Protein AF-A0A845QP31-F1 (afdb_monomer_lite)

InterPro domains:
  IPR035387 Protein of unknown function DUF5406 [PF17400] (4-106)

pLDDT: mean 89.44, std 8.69, range [59.5, 98.75]

Sequence (111 aa):
MLEKYDPNICFGRHTIRITLMQWDYVGHVAVEVNGNCKGAILLDSCYIVEADEDDIQHFVENDCNFFKESGIFSAKLKNQKGEILEIEDFVDEIENLIVGIEIVDYVQKEW

Foldseek 3Di:
DEPDDDLPAFWWKWKKKWWFDDDQWIWIWIAIDTGNDDDPVQVPVCPPLVDAQVRRVRIPDGRFPWGDDPQWIWTWTAGPVRDTDIDTGHSVVRNVRTPDMDRPDIGDDDD

Radius of gyration: 14.59 Å; chains: 1; bounding box: 37×30×38 Å

Organism: NCBI:txid169435

Structure (mmCIF, N/CA/C/O backbone):
data_AF-A0A845QP31-F1
#
_entry.id   AF-A0A845QP31-F1
#
loop_
_atom_site.group_PDB
_atom_site.id
_atom_site.type_symbol
_atom_site.label_atom_id
_atom_site.label_alt_id
_atom_site.label_comp_id
_atom_site.label_asym_id
_atom_site.label_entity_id
_atom_site.label_seq_id
_atom_site.pdbx_PDB_ins_code
_atom_site.Cartn_x
_atom_site.Cartn_y
_atom_site.Cartn_z
_atom_site.occupancy
_atom_site.B_iso_or_equiv
_atom_site.auth_seq_id
_atom_site.auth_comp_id
_atom_site.auth_asym_id
_atom_site.auth_atom_id
_atom_site.pdbx_PDB_model_num
ATOM 1 N N . MET A 1 1 ? -2.118 -8.846 -11.029 1.00 70.81 1 MET A N 1
ATOM 2 C CA . MET A 1 1 ? -0.937 -9.578 -10.525 1.00 70.81 1 MET A CA 1
ATOM 3 C C . MET A 1 1 ? 0.172 -9.372 -11.537 1.00 70.81 1 MET A C 1
ATOM 5 O O . MET A 1 1 ? -0.108 -9.496 -12.723 1.00 70.81 1 MET A O 1
ATOM 9 N N . LEU A 1 2 ? 1.374 -9.014 -11.084 1.00 87.69 2 LEU A N 1
ATOM 10 C CA . LEU A 1 2 ? 2.519 -8.761 -11.958 1.00 87.69 2 LEU A CA 1
ATOM 11 C C . LEU A 1 2 ? 2.962 -10.064 -12.642 1.00 87.69 2 LEU A C 1
ATOM 13 O O . LEU A 1 2 ? 3.338 -11.018 -11.965 1.00 87.69 2 LEU A O 1
ATOM 17 N N . GLU A 1 3 ? 2.917 -10.115 -13.974 1.00 88.38 3 GLU A N 1
ATOM 18 C CA . GLU A 1 3 ? 3.247 -11.341 -14.724 1.00 88.38 3 GLU A CA 1
ATOM 19 C C . GLU A 1 3 ? 4.745 -11.474 -15.033 1.00 88.38 3 GLU A C 1
ATOM 21 O O . GLU A 1 3 ? 5.284 -12.580 -15.095 1.00 88.38 3 GLU A O 1
ATOM 26 N N . LYS A 1 4 ? 5.433 -10.346 -15.237 1.00 88.56 4 LYS A N 1
ATOM 27 C CA . LYS A 1 4 ? 6.855 -10.286 -15.586 1.00 88.56 4 LYS A CA 1
ATOM 28 C C . LYS A 1 4 ? 7.489 -9.038 -14.982 1.00 88.56 4 LYS A C 1
ATOM 30 O O . LYS A 1 4 ? 6.905 -7.962 -15.026 1.00 88.56 4 LYS A O 1
ATOM 35 N N . TYR A 1 5 ? 8.722 -9.175 -14.506 1.00 88.38 5 TYR A N 1
ATOM 36 C CA . TYR A 1 5 ? 9.545 -8.059 -14.053 1.00 88.38 5 TYR A CA 1
ATOM 37 C C . TYR A 1 5 ? 11.006 -8.308 -14.427 1.00 88.38 5 TYR A C 1
ATOM 39 O O . TYR A 1 5 ? 11.527 -9.393 -14.169 1.00 88.38 5 TYR A O 1
ATOM 47 N N . ASP A 1 6 ? 11.663 -7.330 -15.048 1.00 87.56 6 ASP A N 1
ATOM 48 C CA . ASP A 1 6 ? 13.095 -7.402 -15.343 1.00 87.56 6 ASP A CA 1
ATOM 49 C C . ASP A 1 6 ? 13.851 -6.429 -14.424 1.00 87.56 6 ASP A C 1
ATOM 51 O O . ASP A 1 6 ? 13.795 -5.211 -14.622 1.00 87.56 6 ASP A O 1
ATOM 55 N N . PRO A 1 7 ? 14.579 -6.940 -13.415 1.00 84.56 7 PRO A N 1
ATOM 56 C CA . PRO A 1 7 ? 15.291 -6.097 -12.461 1.00 84.56 7 PRO A CA 1
ATOM 57 C C . PRO A 1 7 ? 16.467 -5.336 -13.092 1.00 84.56 7 PRO A C 1
ATOM 59 O O . PRO A 1 7 ? 17.029 -4.446 -12.448 1.00 84.56 7 PRO A O 1
ATOM 62 N N . ASN A 1 8 ? 16.853 -5.646 -14.334 1.00 85.75 8 ASN A N 1
ATOM 63 C CA . ASN A 1 8 ? 17.928 -4.950 -15.037 1.00 85.75 8 ASN A CA 1
ATOM 64 C C . ASN A 1 8 ? 17.460 -3.655 -15.712 1.00 85.75 8 ASN A C 1
ATOM 66 O O . ASN A 1 8 ? 18.301 -2.875 -16.156 1.00 85.75 8 ASN A O 1
ATOM 70 N N . ILE A 1 9 ? 16.152 -3.382 -15.776 1.00 78.56 9 ILE A N 1
ATOM 71 C CA . ILE A 1 9 ? 15.659 -2.167 -16.429 1.00 78.56 9 ILE A CA 1
ATOM 72 C C . ILE A 1 9 ? 15.981 -0.938 -15.574 1.00 78.56 9 ILE A C 1
ATOM 74 O O . ILE A 1 9 ? 15.762 -0.928 -14.364 1.00 78.56 9 ILE A O 1
ATOM 78 N N . CYS A 1 10 ? 16.520 0.111 -16.193 1.00 71.25 10 CYS A N 1
ATOM 79 C CA . CYS A 1 10 ? 16.929 1.328 -15.487 1.00 71.25 10 CYS A CA 1
ATOM 80 C C . CYS A 1 10 ? 15.790 2.342 -15.301 1.00 71.25 10 CYS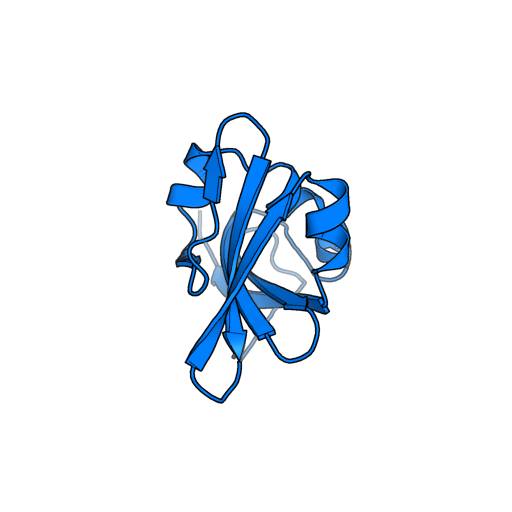 A C 1
ATOM 82 O O . CYS A 1 10 ? 15.795 3.073 -14.314 1.00 71.25 10 CYS A O 1
ATOM 84 N N . PHE A 1 11 ? 14.826 2.395 -16.229 1.00 81.75 11 PHE A N 1
ATOM 85 C CA . PHE A 1 11 ? 13.780 3.420 -16.247 1.00 81.75 11 PHE A CA 1
ATOM 86 C C . PHE A 1 11 ? 12.419 2.849 -16.622 1.00 81.75 11 PHE A C 1
ATOM 88 O O . PHE A 1 11 ? 12.277 2.083 -17.570 1.00 81.75 11 PHE A O 1
ATOM 95 N N . GLY A 1 12 ? 11.398 3.264 -15.889 1.00 88.44 12 GLY A N 1
ATOM 96 C CA . GLY A 1 12 ? 10.006 2.980 -16.193 1.00 88.44 12 GLY A CA 1
ATOM 97 C C . GLY A 1 12 ? 9.106 3.572 -15.126 1.00 88.44 12 GLY A C 1
ATOM 98 O O . GLY A 1 12 ? 9.539 4.406 -14.326 1.00 88.44 12 GLY A O 1
ATOM 99 N N . ARG A 1 13 ? 7.854 3.141 -15.133 1.00 90.94 13 ARG A N 1
ATOM 100 C CA . ARG A 1 13 ? 6.850 3.502 -14.142 1.00 90.94 13 ARG A CA 1
ATOM 101 C C . ARG A 1 13 ? 6.420 2.247 -13.402 1.00 90.94 13 ARG A C 1
ATOM 103 O O . ARG A 1 13 ? 5.983 1.294 -14.038 1.00 90.94 13 ARG A O 1
ATOM 110 N N . HIS A 1 14 ? 6.580 2.259 -12.090 1.00 91.12 14 HIS A N 1
ATOM 111 C CA . HIS A 1 14 ? 6.207 1.181 -11.187 1.00 91.12 14 HIS A CA 1
ATOM 112 C C . HIS A 1 14 ? 4.893 1.548 -10.517 1.00 91.12 14 HIS A C 1
ATOM 114 O O . HIS A 1 14 ? 4.764 2.671 -10.039 1.00 91.12 14 HIS A O 1
ATOM 120 N N . THR A 1 15 ? 3.955 0.615 -10.447 1.00 92.88 15 THR A N 1
ATOM 121 C CA . THR A 1 15 ? 2.766 0.767 -9.608 1.00 92.88 15 THR A CA 1
ATOM 122 C C . THR A 1 15 ? 3.003 -0.008 -8.327 1.00 92.88 15 THR A C 1
ATOM 124 O O . THR A 1 15 ? 3.154 -1.233 -8.362 1.00 92.88 15 THR A O 1
ATOM 127 N N . ILE A 1 16 ? 3.074 0.708 -7.211 1.00 91.88 16 ILE A N 1
ATOM 128 C CA . ILE A 1 16 ? 3.298 0.146 -5.881 1.00 91.88 16 ILE A CA 1
ATOM 129 C C . ILE A 1 16 ? 1.950 0.111 -5.177 1.00 91.88 16 ILE A C 1
ATOM 131 O O . ILE A 1 16 ? 1.346 1.164 -4.995 1.00 91.88 16 ILE A O 1
ATOM 135 N N . ARG A 1 17 ? 1.484 -1.075 -4.788 1.00 94.31 17 ARG A N 1
ATOM 136 C CA . ARG A 1 17 ? 0.283 -1.257 -3.967 1.00 94.31 17 ARG A CA 1
ATOM 137 C C . ARG A 1 17 ? 0.698 -1.499 -2.525 1.00 94.31 17 ARG A C 1
ATOM 139 O O . ARG A 1 17 ? 1.620 -2.272 -2.258 1.00 94.31 17 ARG A O 1
ATOM 146 N N . ILE A 1 18 ? 0.002 -0.847 -1.607 1.00 93.88 18 ILE A N 1
ATOM 147 C CA . ILE A 1 18 ? 0.237 -0.936 -0.172 1.00 93.88 18 ILE A CA 1
ATOM 148 C C . ILE A 1 18 ? -1.053 -1.377 0.505 1.00 93.88 18 ILE A C 1
ATOM 150 O O . ILE A 1 18 ? -2.141 -0.909 0.170 1.00 93.88 18 ILE A O 1
ATOM 154 N N . THR A 1 19 ? -0.914 -2.315 1.435 1.00 95.94 19 THR A N 1
ATOM 155 C CA . THR A 1 19 ? -2.018 -2.900 2.195 1.00 95.94 19 THR A CA 1
ATOM 156 C C . THR A 1 19 ? -1.963 -2.406 3.631 1.00 95.94 19 THR A C 1
ATOM 158 O O . THR A 1 19 ? -0.992 -2.679 4.339 1.00 95.94 19 THR A O 1
ATOM 161 N N . LEU A 1 20 ? -3.023 -1.719 4.050 1.00 95.56 20 LEU A N 1
ATOM 162 C CA . LEU A 1 20 ? -3.267 -1.305 5.427 1.00 95.56 20 LEU A CA 1
ATOM 163 C C . LEU A 1 20 ? -4.204 -2.315 6.088 1.00 95.56 20 LEU A C 1
ATOM 165 O O . LEU A 1 20 ? -5.228 -2.687 5.504 1.00 95.56 20 LEU A O 1
ATOM 169 N N . MET A 1 21 ? -3.876 -2.760 7.297 1.00 97.88 21 MET A N 1
ATOM 170 C CA . MET A 1 21 ? -4.687 -3.727 8.026 1.00 97.88 21 MET A CA 1
ATOM 171 C C . MET A 1 21 ? -4.699 -3.449 9.525 1.00 97.88 21 MET A C 1
ATOM 173 O O . MET A 1 21 ? -3.656 -3.304 10.157 1.00 97.88 21 MET A O 1
ATOM 177 N N . GLN A 1 22 ? -5.898 -3.482 10.103 1.00 97.69 22 GLN A N 1
ATOM 178 C CA . GLN A 1 22 ? -6.105 -3.547 11.544 1.00 97.69 22 GLN A CA 1
ATOM 179 C C . GLN A 1 22 ? -7.149 -4.620 11.843 1.00 97.69 22 GLN A C 1
ATOM 181 O O . GLN A 1 22 ? -8.284 -4.550 11.374 1.00 97.69 22 GLN A O 1
ATOM 186 N N . TRP A 1 23 ? -6.760 -5.623 12.633 1.00 97.25 23 TRP A N 1
ATOM 187 C CA . TRP A 1 23 ? -7.571 -6.823 12.866 1.00 97.25 23 TRP A CA 1
ATOM 188 C C . TRP A 1 23 ? -7.986 -7.489 11.539 1.00 97.25 23 TRP A C 1
ATOM 190 O O . TRP A 1 23 ? -7.117 -7.864 10.760 1.00 97.25 23 TRP A O 1
ATOM 200 N N . ASP A 1 24 ? -9.284 -7.667 11.283 1.00 98.06 24 ASP A N 1
ATOM 201 C CA . ASP A 1 24 ? -9.842 -8.219 10.043 1.00 98.06 24 ASP A CA 1
ATOM 202 C C . ASP A 1 24 ? -10.284 -7.144 9.028 1.00 98.06 24 ASP A C 1
ATOM 204 O O . ASP A 1 24 ? -10.904 -7.479 8.015 1.00 98.06 24 ASP A O 1
ATOM 208 N N . TYR A 1 25 ? -9.966 -5.869 9.275 1.00 98.75 25 TYR A N 1
ATOM 209 C CA . TYR A 1 25 ? -10.275 -4.749 8.387 1.00 98.75 25 TYR A CA 1
ATOM 210 C C . TYR A 1 25 ? -9.084 -4.434 7.490 1.00 98.75 25 TYR A C 1
ATOM 212 O O . TYR A 1 25 ? -7.960 -4.291 7.972 1.00 98.75 25 TYR A O 1
ATOM 220 N N . VAL A 1 26 ? -9.338 -4.298 6.188 1.00 98.50 26 VAL A N 1
ATOM 221 C CA . VAL A 1 26 ? -8.303 -4.107 5.166 1.00 98.50 26 VAL A CA 1
ATOM 222 C C . VAL A 1 26 ? -8.638 -2.915 4.280 1.00 98.50 26 VAL A C 1
ATOM 224 O O . VAL A 1 26 ? -9.808 -2.633 4.006 1.00 98.50 26 VAL A O 1
ATOM 227 N N . GLY A 1 27 ? -7.598 -2.227 3.828 1.00 98.06 27 GLY A N 1
ATOM 228 C CA . GLY A 1 27 ? -7.661 -1.187 2.814 1.00 98.06 27 GLY A CA 1
ATOM 229 C C . GLY A 1 27 ? -6.396 -1.183 1.969 1.00 98.06 27 GLY A C 1
ATOM 230 O O . GLY A 1 27 ? -5.346 -1.668 2.395 1.00 98.06 27 GLY A O 1
ATOM 231 N N . HIS A 1 28 ? -6.502 -0.635 0.770 1.00 97.12 28 HIS A N 1
ATOM 232 C CA . HIS A 1 28 ? -5.424 -0.578 -0.196 1.00 97.12 28 HIS A CA 1
ATOM 233 C C . HIS A 1 28 ? -5.326 0.803 -0.816 1.00 97.12 28 HIS A C 1
ATOM 235 O O . HIS A 1 28 ? -6.323 1.425 -1.199 1.00 97.12 28 HIS A O 1
ATOM 241 N N . VAL A 1 29 ? -4.082 1.222 -0.991 1.00 95.44 29 VAL A N 1
ATOM 242 C CA . VAL A 1 29 ? -3.724 2.345 -1.846 1.00 95.44 29 VAL A CA 1
ATOM 243 C C . VAL A 1 29 ? -2.676 1.895 -2.851 1.00 95.44 29 VAL A C 1
ATOM 245 O O . VAL A 1 29 ? -1.911 0.967 -2.577 1.00 95.44 29 VAL A O 1
ATOM 248 N N . ALA A 1 30 ? -2.623 2.538 -4.012 1.00 94.50 30 ALA A N 1
ATOM 249 C CA . ALA A 1 30 ? -1.536 2.330 -4.955 1.00 94.50 30 ALA A CA 1
ATOM 250 C C . ALA A 1 30 ? -1.075 3.633 -5.596 1.00 94.50 30 ALA A C 1
ATOM 252 O O . ALA A 1 30 ? -1.884 4.484 -5.964 1.00 94.50 30 ALA A O 1
ATOM 253 N N . VAL A 1 31 ? 0.238 3.752 -5.773 1.00 91.50 31 VAL A N 1
ATOM 254 C CA . VAL A 1 31 ? 0.914 4.942 -6.293 1.00 91.50 31 VAL A CA 1
ATOM 255 C C . VAL A 1 31 ? 1.811 4.580 -7.474 1.00 91.50 31 VAL A C 1
ATOM 257 O O . VAL A 1 31 ? 2.411 3.502 -7.516 1.00 91.50 31 VAL A O 1
ATOM 260 N N . GLU A 1 32 ? 1.906 5.483 -8.450 1.00 91.12 32 GLU A N 1
ATOM 261 C CA . GLU A 1 32 ? 2.833 5.353 -9.573 1.00 91.12 32 GLU A CA 1
ATOM 262 C C . GLU A 1 32 ? 4.163 6.056 -9.269 1.00 91.12 32 GLU A C 1
ATOM 264 O O . GLU A 1 32 ? 4.224 7.276 -9.143 1.00 91.12 32 GLU A O 1
ATOM 269 N N . VAL A 1 33 ? 5.259 5.298 -9.238 1.00 87.44 33 VAL A N 1
ATOM 270 C CA . VAL A 1 33 ? 6.616 5.813 -9.018 1.00 87.44 33 VAL A CA 1
ATOM 271 C C . VAL A 1 33 ? 7.443 5.669 -10.290 1.00 87.44 33 VAL A C 1
ATOM 273 O O . VAL A 1 33 ? 7.617 4.580 -10.845 1.00 87.44 33 VAL A O 1
ATOM 276 N N . ASN A 1 34 ? 7.978 6.787 -10.778 1.00 86.69 34 ASN A N 1
ATOM 277 C CA . ASN A 1 34 ? 8.864 6.794 -11.941 1.00 86.69 34 ASN A CA 1
ATOM 278 C C . ASN A 1 34 ? 10.318 6.502 -11.538 1.00 86.69 34 ASN A C 1
ATOM 280 O O . ASN A 1 34 ? 10.752 6.795 -10.428 1.00 86.69 34 ASN A O 1
ATOM 284 N N . GLY A 1 35 ? 11.101 5.983 -12.482 1.00 82.12 35 GLY A N 1
ATOM 285 C CA . GLY A 1 35 ? 12.543 5.803 -12.320 1.00 82.12 35 GLY A CA 1
ATOM 286 C C . GLY A 1 35 ? 12.930 4.406 -11.842 1.00 82.12 35 GLY A C 1
ATOM 287 O O . GLY A 1 35 ? 12.332 3.415 -12.257 1.00 82.12 35 GLY A O 1
ATOM 288 N N . ASN A 1 36 ? 13.979 4.331 -11.023 1.00 81.25 36 ASN A N 1
ATOM 289 C CA . ASN A 1 36 ? 14.606 3.085 -10.580 1.00 81.25 36 ASN A CA 1
ATOM 290 C C . ASN A 1 36 ? 14.082 2.668 -9.192 1.00 81.25 36 ASN A C 1
ATOM 292 O O . ASN A 1 36 ? 14.792 2.795 -8.198 1.00 81.25 36 ASN A O 1
ATOM 296 N N . CYS A 1 37 ? 12.834 2.202 -9.125 1.00 83.81 37 CYS A N 1
ATOM 297 C CA . CYS A 1 37 ? 12.204 1.699 -7.899 1.00 83.81 37 CYS A CA 1
ATOM 298 C C . CYS A 1 37 ? 12.154 0.163 -7.938 1.00 83.81 37 CYS A C 1
ATOM 300 O O . CYS A 1 37 ? 11.520 -0.403 -8.822 1.00 83.81 37 CYS A O 1
ATOM 302 N N . LYS A 1 38 ? 12.871 -0.528 -7.039 1.00 85.12 38 LYS A N 1
ATOM 303 C CA . LYS A 1 38 ? 13.061 -1.988 -7.123 1.00 85.12 38 LYS A CA 1
ATOM 304 C C . LYS A 1 38 ? 13.076 -2.671 -5.762 1.00 85.12 38 LYS A C 1
ATOM 306 O O . LYS A 1 38 ? 13.908 -2.353 -4.915 1.00 85.12 38 LYS A O 1
ATOM 311 N N . GLY A 1 39 ? 12.273 -3.725 -5.631 1.00 82.12 39 GLY A N 1
ATOM 312 C CA . GLY A 1 39 ? 12.417 -4.740 -4.585 1.00 82.12 39 GLY A CA 1
ATOM 313 C C . GLY A 1 39 ? 12.518 -4.159 -3.174 1.00 82.12 39 GLY A C 1
ATOM 314 O O . GLY A 1 39 ? 11.613 -3.476 -2.719 1.00 82.12 39 GLY A O 1
ATOM 315 N N . ALA A 1 40 ? 13.626 -4.434 -2.483 1.00 82.81 40 ALA A N 1
ATOM 316 C CA . ALA A 1 40 ? 13.796 -4.108 -1.067 1.00 82.81 40 ALA A CA 1
ATOM 317 C C . ALA A 1 40 ? 13.749 -2.606 -0.734 1.00 82.81 40 ALA A C 1
ATOM 319 O O . ALA A 1 40 ? 13.501 -2.281 0.421 1.00 82.81 40 ALA A O 1
ATOM 320 N N . ILE A 1 41 ? 13.945 -1.700 -1.706 1.00 82.19 41 ILE A N 1
ATOM 321 C CA . ILE A 1 41 ? 13.812 -0.254 -1.451 1.00 82.19 41 ILE A CA 1
ATOM 322 C C . ILE A 1 41 ? 12.388 0.127 -1.029 1.00 82.19 41 ILE A C 1
ATOM 324 O O . ILE A 1 41 ? 12.201 1.125 -0.357 1.00 82.19 41 ILE A O 1
ATOM 328 N N . LEU A 1 42 ? 11.396 -0.698 -1.374 1.00 82.81 42 LEU A N 1
ATOM 329 C CA . LEU A 1 42 ? 10.001 -0.519 -0.973 1.00 82.81 42 LEU A CA 1
ATOM 330 C C . LEU A 1 42 ? 9.769 -0.700 0.530 1.00 82.81 42 LEU A C 1
ATOM 332 O O . LEU A 1 42 ? 8.725 -0.297 1.020 1.00 82.81 42 LEU A O 1
ATOM 336 N N . LEU A 1 43 ? 10.694 -1.354 1.245 1.00 79.25 43 LEU A N 1
ATOM 337 C CA . LEU A 1 43 ? 10.609 -1.496 2.703 1.00 79.25 43 LEU A CA 1
ATOM 338 C C . LEU A 1 43 ? 10.942 -0.190 3.429 1.00 79.25 43 LEU A C 1
ATOM 340 O O . LEU A 1 43 ? 10.723 -0.098 4.633 1.00 79.25 43 LEU A O 1
ATOM 344 N N . ASP A 1 44 ? 11.483 0.789 2.709 1.00 76.06 44 ASP A N 1
ATOM 345 C CA . ASP A 1 44 ? 11.519 2.165 3.167 1.00 76.06 44 ASP A CA 1
ATOM 346 C C . ASP A 1 44 ? 10.092 2.725 3.044 1.00 76.06 44 ASP A C 1
ATOM 348 O O . ASP A 1 44 ? 9.563 2.879 1.940 1.00 76.06 44 ASP A O 1
ATOM 3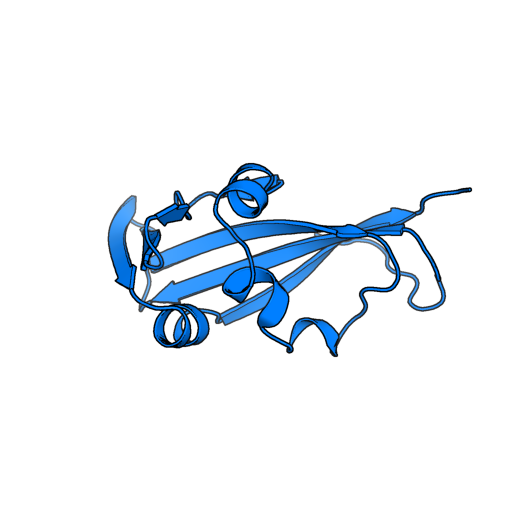52 N N . SER A 1 45 ? 9.426 2.936 4.183 1.00 60.81 45 SER A N 1
ATOM 353 C CA . SER A 1 45 ? 8.012 3.335 4.278 1.00 60.81 45 SER A CA 1
ATOM 354 C C . SER A 1 45 ? 7.726 4.716 3.683 1.00 60.81 45 SER A C 1
ATOM 356 O O . SER A 1 45 ? 6.551 5.062 3.514 1.00 60.81 45 SER A O 1
ATOM 358 N N . CYS A 1 46 ? 8.776 5.468 3.317 1.00 66.00 46 CYS A N 1
ATOM 359 C CA . CYS A 1 46 ? 8.741 6.839 2.806 1.00 66.00 46 CYS A CA 1
ATOM 360 C C . CYS A 1 46 ? 7.649 7.089 1.748 1.00 66.00 46 CYS A C 1
ATOM 362 O O . CYS A 1 46 ? 7.014 8.138 1.758 1.00 66.00 46 CYS A O 1
ATOM 364 N N . TYR A 1 47 ? 7.329 6.106 0.902 1.00 67.44 47 TYR A N 1
ATOM 365 C CA . TYR A 1 47 ? 6.377 6.266 -0.204 1.00 67.44 47 TYR A CA 1
ATOM 366 C C . TYR A 1 47 ? 4.925 6.608 0.184 1.00 67.44 47 TYR A C 1
ATOM 368 O O . TYR A 1 47 ? 4.232 7.215 -0.629 1.00 67.44 47 TYR A O 1
ATOM 376 N N . ILE A 1 48 ? 4.442 6.228 1.374 1.00 68.94 48 ILE A N 1
ATOM 377 C CA . ILE A 1 48 ? 3.112 6.657 1.867 1.00 68.94 48 ILE A CA 1
ATOM 378 C C . ILE A 1 48 ? 3.225 7.793 2.866 1.00 68.94 48 ILE A C 1
ATOM 380 O O . ILE A 1 48 ? 2.415 8.715 2.855 1.00 68.94 48 ILE A O 1
ATOM 384 N N . VAL A 1 49 ? 4.202 7.704 3.760 1.00 69.06 49 VAL A N 1
ATOM 385 C CA . VAL A 1 49 ? 4.294 8.606 4.907 1.00 69.06 49 VAL A CA 1
ATOM 386 C C . VAL A 1 49 ? 4.725 10.011 4.520 1.00 69.06 49 VAL A C 1
ATOM 388 O O . VAL A 1 49 ? 4.295 10.985 5.142 1.00 69.06 49 VAL A O 1
ATOM 391 N N . GLU A 1 50 ? 5.525 10.123 3.461 1.00 81.19 50 GLU A N 1
ATOM 392 C CA . GLU A 1 50 ? 5.949 11.408 2.915 1.00 81.19 50 GLU A CA 1
ATOM 393 C C . GLU A 1 50 ? 4.923 12.004 1.948 1.00 81.19 50 GLU A C 1
ATOM 395 O O . GLU A 1 50 ? 5.032 13.189 1.641 1.00 81.19 50 GLU A O 1
ATOM 400 N N . ALA A 1 51 ? 3.909 11.236 1.524 1.00 82.88 51 ALA A N 1
ATOM 401 C CA . ALA A 1 51 ? 2.882 11.726 0.615 1.00 82.88 51 ALA A CA 1
ATOM 402 C C . ALA A 1 51 ? 2.121 12.905 1.243 1.00 82.88 51 ALA A C 1
ATOM 404 O O . ALA A 1 51 ? 1.672 12.862 2.405 1.00 82.88 51 ALA A O 1
ATOM 405 N N . ASP A 1 52 ? 1.996 13.981 0.475 1.00 88.06 52 ASP A N 1
ATOM 406 C CA . ASP A 1 52 ? 1.160 15.118 0.828 1.00 88.06 52 ASP A CA 1
ATOM 407 C C . ASP A 1 52 ? -0.278 14.964 0.301 1.00 88.06 52 ASP A C 1
ATOM 409 O O . ASP A 1 52 ? -0.682 13.922 -0.219 1.00 88.06 52 ASP A O 1
ATOM 413 N N . GLU A 1 53 ? -1.100 15.987 0.527 1.00 89.88 53 GLU A N 1
ATOM 414 C CA . GLU A 1 53 ? -2.511 15.970 0.133 1.00 89.88 53 GLU A CA 1
ATOM 415 C C . GLU A 1 53 ? -2.687 15.904 -1.395 1.00 89.88 53 GLU A C 1
ATOM 417 O O . GLU A 1 53 ? -3.661 15.311 -1.866 1.00 89.88 53 GLU A O 1
ATOM 422 N N . ASP A 1 54 ? -1.752 16.470 -2.165 1.00 89.62 54 ASP A N 1
ATOM 423 C CA . ASP A 1 54 ? -1.782 16.472 -3.628 1.00 89.62 54 ASP A CA 1
ATOM 424 C C . ASP A 1 54 ? -1.308 15.117 -4.178 1.00 89.62 54 ASP A C 1
ATOM 426 O O . ASP A 1 54 ? -1.930 14.566 -5.092 1.00 89.62 54 ASP A O 1
ATOM 430 N N . ASP A 1 55 ? -0.273 14.520 -3.582 1.00 89.44 55 ASP A N 1
ATOM 431 C CA . ASP A 1 55 ? 0.209 13.181 -3.940 1.00 89.44 55 ASP A CA 1
ATOM 432 C C . ASP A 1 55 ? -0.900 12.129 -3.805 1.00 89.44 55 ASP A C 1
ATOM 434 O O . ASP A 1 55 ? -1.115 11.311 -4.708 1.00 89.44 55 ASP A O 1
ATOM 438 N N . ILE A 1 56 ? -1.649 12.168 -2.697 1.00 90.75 56 ILE A N 1
ATOM 439 C CA . ILE A 1 56 ? -2.712 11.193 -2.410 1.00 90.75 56 ILE A CA 1
ATOM 440 C C . ILE A 1 56 ? -3.858 11.288 -3.428 1.00 90.75 56 ILE A C 1
ATOM 442 O O . ILE A 1 56 ? -4.448 10.266 -3.794 1.00 90.75 56 ILE A O 1
ATOM 446 N N . GLN A 1 57 ? -4.160 12.482 -3.951 1.00 89.25 57 GLN A N 1
ATOM 447 C CA . GLN A 1 57 ? -5.173 12.656 -5.005 1.00 89.25 57 GLN A CA 1
ATOM 448 C C . GLN A 1 57 ? -4.797 11.957 -6.317 1.00 89.25 57 GLN A C 1
ATOM 450 O O . GLN A 1 57 ? -5.671 11.672 -7.141 1.00 89.25 57 GLN A O 1
ATOM 455 N N . HIS A 1 58 ? -3.512 11.671 -6.517 1.00 90.38 58 HIS A N 1
ATOM 456 C CA . HIS A 1 58 ? -2.987 11.006 -7.703 1.00 90.38 58 HIS A CA 1
ATOM 457 C C . HIS A 1 58 ? -2.765 9.502 -7.519 1.00 90.38 58 HIS A C 1
ATOM 459 O O . HIS A 1 58 ? -2.250 8.843 -8.428 1.00 90.38 58 HIS A O 1
ATOM 465 N N . PHE A 1 59 ? -3.189 8.929 -6.390 1.00 94.12 59 PHE A N 1
ATOM 466 C CA . PHE A 1 59 ? -3.168 7.484 -6.202 1.00 94.12 59 PHE A CA 1
ATOM 467 C C . PHE A 1 59 ? -4.052 6.790 -7.245 1.00 94.12 59 PHE A C 1
ATOM 469 O O . PHE A 1 59 ? -5.206 7.155 -7.477 1.00 94.12 59 PHE A O 1
ATOM 476 N N . VAL A 1 60 ? -3.499 5.760 -7.885 1.00 95.25 60 VAL A N 1
ATOM 477 C CA . VAL A 1 60 ? -4.187 4.969 -8.917 1.00 95.25 60 VAL A CA 1
ATOM 478 C C . VAL A 1 60 ? -5.111 3.904 -8.323 1.00 95.25 60 VAL A C 1
ATOM 480 O O . VAL A 1 60 ? -5.962 3.362 -9.026 1.00 95.25 60 VAL A O 1
ATOM 483 N N . GLU A 1 61 ? -4.978 3.633 -7.025 1.00 96.81 61 GLU A N 1
ATOM 484 C CA . GLU A 1 61 ? -5.929 2.870 -6.220 1.00 96.81 61 GLU A CA 1
ATOM 485 C C . GLU A 1 61 ? -6.085 3.545 -4.857 1.00 96.81 61 GLU A C 1
ATOM 487 O O . GLU A 1 61 ? -5.098 3.957 -4.252 1.00 96.81 61 GLU A O 1
ATOM 492 N N . ASN A 1 62 ? -7.323 3.647 -4.377 1.00 96.56 62 ASN A N 1
ATOM 493 C CA . ASN A 1 62 ? -7.646 4.120 -3.036 1.00 96.56 62 ASN A CA 1
ATOM 494 C C . ASN A 1 62 ? -9.032 3.582 -2.636 1.00 96.56 62 ASN A C 1
ATOM 496 O O . ASN A 1 62 ? -10.053 4.246 -2.825 1.00 96.56 62 ASN A O 1
ATOM 500 N N . ASP A 1 63 ? -9.092 2.335 -2.165 1.00 97.50 63 ASP A N 1
ATOM 501 C CA . ASP A 1 63 ? -10.366 1.654 -1.859 1.00 97.50 63 ASP A CA 1
ATOM 502 C C . ASP A 1 63 ? -10.897 1.929 -0.436 1.00 97.50 63 ASP A C 1
ATOM 504 O O . ASP A 1 63 ? -12.053 1.606 -0.107 1.00 97.50 63 ASP A O 1
ATOM 508 N N . CYS A 1 64 ? -10.051 2.557 0.383 1.00 97.00 64 CYS A N 1
ATOM 509 C CA . CYS A 1 64 ? -10.274 2.857 1.786 1.00 97.00 64 CYS A CA 1
ATOM 510 C C . CYS A 1 64 ? -10.437 4.355 2.051 1.00 97.00 64 CYS A C 1
ATOM 512 O O . CYS A 1 64 ? -10.427 4.759 3.206 1.00 97.00 64 CYS A O 1
ATOM 514 N N . ASN A 1 65 ? -10.622 5.187 1.023 1.00 96.62 65 ASN A N 1
ATOM 515 C CA . ASN A 1 65 ? -10.717 6.643 1.168 1.00 96.62 65 ASN A CA 1
ATOM 516 C C . ASN A 1 65 ? -9.565 7.206 2.020 1.00 96.62 65 ASN A C 1
ATOM 518 O O . ASN A 1 65 ? -9.804 7.980 2.941 1.00 96.62 65 ASN A O 1
ATOM 522 N N . PHE A 1 66 ? -8.341 6.763 1.750 1.00 95.06 66 PHE A N 1
ATOM 523 C CA . PHE A 1 66 ? -7.139 7.286 2.374 1.00 95.06 66 PHE A CA 1
ATOM 524 C C . PHE A 1 66 ? -6.954 8.755 1.991 1.00 95.06 66 PHE A C 1
ATOM 526 O O . PHE A 1 66 ? -6.993 9.082 0.803 1.00 95.06 66 PHE A O 1
ATOM 533 N N . PHE A 1 67 ? -6.764 9.634 2.968 1.00 94.44 67 PHE A N 1
ATOM 534 C CA . PHE A 1 67 ? -6.422 11.038 2.737 1.00 94.44 67 PHE A CA 1
ATOM 535 C C . PHE A 1 67 ? -5.613 11.600 3.901 1.00 94.44 67 PHE A C 1
ATOM 537 O O . PHE A 1 67 ? -5.518 10.989 4.966 1.00 94.44 67 PHE A O 1
ATOM 544 N N . LYS A 1 68 ? -5.035 12.778 3.682 1.00 92.62 68 LYS A N 1
ATOM 545 C CA . LYS A 1 68 ? -4.337 13.560 4.695 1.00 92.62 68 LYS A CA 1
ATOM 546 C C . LYS A 1 68 ? -4.998 14.9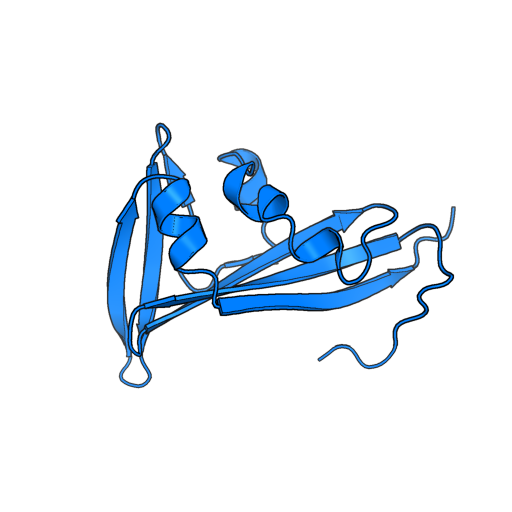25 4.773 1.00 92.62 68 LYS A C 1
ATOM 548 O O . LYS A 1 68 ? -5.311 15.505 3.739 1.00 92.62 68 LYS A O 1
ATOM 553 N N . GLU A 1 69 ? -5.232 15.409 5.981 1.00 92.12 69 GLU A N 1
ATOM 554 C CA . GLU A 1 69 ? -5.729 16.761 6.221 1.00 92.12 69 GLU A CA 1
ATOM 555 C C . GLU A 1 69 ? -5.047 17.313 7.470 1.00 92.12 69 GLU A C 1
ATOM 557 O O . GLU A 1 69 ? -5.052 16.689 8.532 1.00 92.12 69 GLU A O 1
ATOM 562 N N . SER A 1 70 ? -4.427 18.489 7.356 1.00 89.56 70 SER A N 1
ATOM 563 C CA . SER A 1 70 ? -3.790 19.172 8.499 1.00 89.56 70 SER A CA 1
ATOM 564 C C . SER A 1 70 ? -2.759 18.313 9.261 1.00 89.56 70 SER A C 1
ATOM 566 O O . SER A 1 70 ? -2.567 18.474 10.466 1.00 89.56 70 SER A O 1
ATOM 568 N N . GLY A 1 71 ? -2.076 17.402 8.557 1.00 86.88 71 GLY A N 1
ATOM 569 C CA . GLY A 1 71 ? -1.056 16.511 9.125 1.00 86.88 71 GLY A CA 1
ATOM 570 C C . GLY A 1 71 ? -1.587 15.235 9.786 1.00 86.88 71 GLY A C 1
ATOM 571 O O . GLY A 1 71 ? -0.787 14.473 10.326 1.00 86.88 71 GLY A O 1
ATOM 572 N N . ILE A 1 72 ? -2.896 14.989 9.723 1.00 91.38 72 ILE A N 1
ATOM 573 C CA . ILE A 1 72 ? -3.541 13.761 10.194 1.00 91.38 72 ILE A CA 1
ATOM 574 C C . ILE A 1 72 ? -3.929 12.928 8.976 1.00 91.38 72 ILE A C 1
ATOM 576 O O . ILE A 1 72 ? -4.501 13.449 8.016 1.00 91.38 72 ILE A O 1
ATOM 580 N N . PHE A 1 73 ? -3.609 11.641 9.007 1.00 92.88 73 PHE A N 1
ATOM 581 C CA . PHE A 1 73 ? -4.034 10.686 7.994 1.00 92.88 73 PHE A CA 1
ATOM 582 C C . PHE A 1 73 ? -5.342 10.032 8.411 1.00 92.88 73 PHE A C 1
ATOM 584 O O . PHE A 1 73 ? -5.547 9.734 9.584 1.00 92.88 73 PHE A O 1
ATOM 591 N N . SER A 1 74 ? -6.209 9.779 7.439 1.00 95.62 74 SER A N 1
ATOM 592 C CA . SER A 1 74 ? -7.499 9.135 7.654 1.00 95.62 74 SER A CA 1
ATOM 593 C C . SER A 1 74 ? -7.706 7.980 6.684 1.00 95.62 74 SER A C 1
ATOM 595 O O . SER A 1 74 ? -7.298 8.073 5.528 1.00 95.62 74 SER A O 1
ATOM 597 N N . ALA A 1 75 ? -8.361 6.907 7.131 1.00 96.69 75 ALA A N 1
ATOM 598 C CA . ALA A 1 75 ? -8.714 5.757 6.296 1.00 96.69 75 ALA A CA 1
ATOM 599 C C . ALA A 1 75 ? -10.004 5.072 6.775 1.00 96.69 75 ALA A C 1
ATOM 601 O O . ALA A 1 75 ? -10.353 5.101 7.951 1.00 96.69 75 ALA A O 1
ATOM 602 N N . LYS A 1 76 ? -10.701 4.402 5.859 1.00 98.25 76 LYS A N 1
ATOM 603 C CA . LYS A 1 76 ? -11.922 3.615 6.081 1.00 98.25 76 LYS A CA 1
ATOM 604 C C . LYS A 1 76 ? -11.693 2.177 5.632 1.00 98.25 76 LYS A C 1
ATOM 606 O O . LYS A 1 76 ? -12.027 1.800 4.505 1.00 98.25 76 LYS A O 1
ATOM 611 N N . LEU A 1 77 ? -11.103 1.382 6.516 1.00 98.50 77 LEU A N 1
ATOM 612 C CA . LEU A 1 77 ? -10.819 -0.030 6.271 1.00 98.50 77 LEU A CA 1
ATOM 613 C C . LEU A 1 77 ? -12.120 -0.842 6.325 1.00 98.50 77 LEU A C 1
ATOM 615 O O . LEU A 1 77 ? -13.028 -0.522 7.094 1.00 98.50 77 LEU A O 1
ATOM 619 N N . LYS A 1 78 ? -12.223 -1.900 5.517 1.00 98.62 78 LYS A N 1
ATOM 620 C CA . LYS A 1 78 ? -13.424 -2.747 5.437 1.00 98.62 78 LYS A CA 1
ATOM 621 C C . LYS A 1 78 ? -13.084 -4.195 5.739 1.00 98.62 78 LYS A C 1
ATOM 623 O O . LYS A 1 78 ? -12.073 -4.705 5.263 1.00 98.62 78 LYS A O 1
ATOM 628 N N . ASN A 1 79 ? -13.942 -4.874 6.489 1.00 98.31 79 ASN A N 1
ATOM 629 C CA . ASN A 1 79 ? -13.831 -6.321 6.668 1.00 98.31 79 ASN A CA 1
ATOM 630 C C . ASN A 1 79 ? -14.685 -7.088 5.642 1.00 98.31 79 ASN A C 1
ATOM 632 O O . ASN A 1 79 ? -15.415 -6.508 4.833 1.00 98.31 79 ASN A O 1
ATOM 636 N N . GLN A 1 80 ? -14.641 -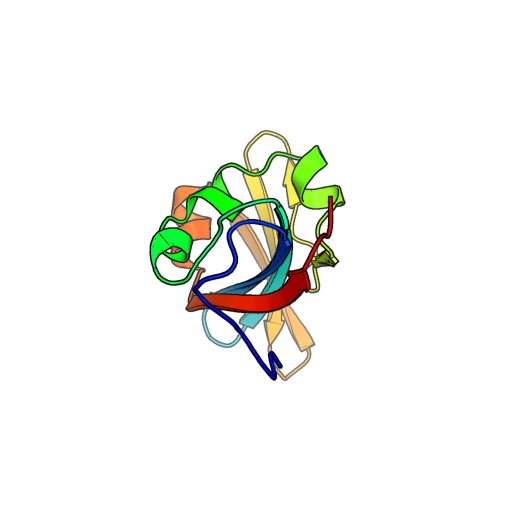8.422 5.690 1.00 97.44 80 GLN A N 1
ATOM 637 C CA . GLN A 1 80 ? -15.389 -9.284 4.759 1.00 97.44 80 GLN A CA 1
ATOM 638 C C . GLN A 1 80 ? -16.919 -9.160 4.871 1.00 97.44 80 GLN A C 1
ATOM 640 O O . GLN A 1 80 ? -17.634 -9.566 3.955 1.00 97.44 80 GLN A O 1
ATOM 645 N N . LYS A 1 81 ? -17.436 -8.611 5.977 1.00 97.69 81 LYS A N 1
ATOM 646 C CA . LYS A 1 81 ? -18.870 -8.344 6.168 1.00 97.69 81 LYS A CA 1
ATOM 647 C C . LYS A 1 81 ? -19.287 -6.969 5.637 1.00 97.69 81 LYS A C 1
ATOM 649 O O . LYS A 1 81 ? -20.477 -6.664 5.642 1.00 97.69 81 LYS A O 1
ATOM 654 N N . GLY A 1 82 ? -18.333 -6.154 5.183 1.00 96.69 82 GLY A N 1
ATOM 655 C CA . GLY A 1 82 ? -18.561 -4.773 4.767 1.00 96.69 82 GLY A CA 1
ATOM 656 C C . GLY A 1 82 ? -18.688 -3.789 5.932 1.00 96.69 82 GLY A C 1
ATOM 657 O O . GLY A 1 82 ? -19.113 -2.657 5.711 1.00 96.69 82 GLY A O 1
ATOM 658 N N . GLU A 1 83 ? -18.341 -4.200 7.155 1.00 98.50 83 GLU A N 1
ATOM 659 C CA . GLU A 1 83 ? -18.243 -3.289 8.298 1.00 98.50 83 GLU A CA 1
ATOM 660 C C . GLU A 1 83 ? -17.035 -2.367 8.093 1.00 98.50 83 GLU A C 1
ATOM 662 O O . GLU A 1 83 ? -16.027 -2.779 7.513 1.00 98.50 83 GLU A O 1
ATOM 667 N N . ILE A 1 84 ? -17.155 -1.119 8.547 1.00 98.50 84 ILE A N 1
ATOM 668 C CA . ILE A 1 84 ? -16.145 -0.077 8.348 1.00 98.50 84 ILE A CA 1
ATOM 669 C C . ILE A 1 84 ? -15.461 0.222 9.678 1.00 98.50 84 ILE A C 1
ATOM 671 O O . ILE A 1 84 ? -16.135 0.460 10.681 1.00 98.50 84 ILE A O 1
ATOM 675 N N . LEU A 1 85 ? -14.134 0.255 9.650 1.00 98.31 85 LEU A N 1
ATOM 676 C CA . LEU A 1 85 ? -13.290 0.808 10.699 1.00 98.31 85 LEU A CA 1
ATOM 677 C C . LEU A 1 85 ? -12.689 2.117 10.185 1.00 98.31 85 LEU A C 1
ATOM 679 O O . LEU A 1 85 ? -12.011 2.125 9.157 1.00 98.31 85 LEU A O 1
ATOM 683 N N . GLU A 1 86 ? -12.963 3.210 10.889 1.00 97.94 86 GLU A N 1
ATOM 684 C CA . GLU A 1 86 ? -12.373 4.518 10.607 1.00 97.94 86 GLU A CA 1
ATOM 685 C C . GLU A 1 86 ? -11.098 4.686 11.438 1.00 97.94 86 GLU A C 1
ATOM 687 O O . GLU A 1 86 ? -11.089 4.390 12.634 1.00 97.94 86 GLU A O 1
ATOM 692 N N . ILE A 1 87 ? -10.031 5.123 10.779 1.00 96.38 87 ILE A N 1
ATOM 693 C CA . ILE A 1 87 ? -8.726 5.437 11.359 1.00 96.38 87 ILE A CA 1
ATOM 694 C C . ILE A 1 87 ? -8.492 6.927 11.139 1.00 96.38 87 ILE A C 1
ATOM 696 O O . ILE A 1 87 ? -8.718 7.399 10.025 1.00 96.38 87 ILE A O 1
ATOM 700 N N . GLU A 1 88 ? -8.030 7.631 12.169 1.00 96.38 88 GLU A N 1
ATOM 701 C CA . GLU A 1 88 ? -7.575 9.023 12.111 1.00 96.38 88 GLU A CA 1
ATOM 702 C C . GLU A 1 88 ? -6.352 9.153 13.016 1.00 96.38 88 GLU A C 1
ATOM 704 O O . GLU A 1 88 ? -6.486 9.150 14.238 1.00 96.38 88 GLU A O 1
ATOM 709 N N . ASP A 1 89 ? -5.159 9.217 12.429 1.00 94.31 89 ASP A N 1
ATOM 710 C CA . ASP A 1 89 ? -3.922 9.073 13.193 1.00 94.31 89 ASP A CA 1
ATOM 711 C C . ASP A 1 89 ? -2.720 9.780 12.554 1.00 94.31 89 ASP A C 1
ATOM 713 O O . ASP A 1 89 ? -2.752 10.259 11.413 1.00 94.31 89 ASP A O 1
ATOM 717 N N . PHE A 1 90 ? -1.638 9.873 13.328 1.00 90.81 90 PHE A N 1
ATOM 718 C CA . PHE A 1 90 ? -0.359 10.398 12.860 1.00 90.81 90 PHE A CA 1
ATOM 719 C C . PHE A 1 90 ? 0.423 9.360 12.055 1.00 90.81 90 PHE A C 1
ATOM 721 O O . PHE A 1 90 ? 0.144 8.164 12.068 1.00 90.81 90 PHE A O 1
ATOM 728 N N . VAL A 1 91 ? 1.452 9.852 11.370 1.00 86.75 91 VAL A N 1
ATOM 729 C CA . VAL A 1 91 ? 2.290 9.078 10.456 1.00 86.75 91 VAL A CA 1
ATOM 730 C C . VAL A 1 91 ? 2.844 7.782 11.065 1.00 86.75 91 VAL A C 1
ATOM 732 O O . VAL A 1 91 ? 2.666 6.727 10.465 1.00 86.75 91 VAL A O 1
ATOM 7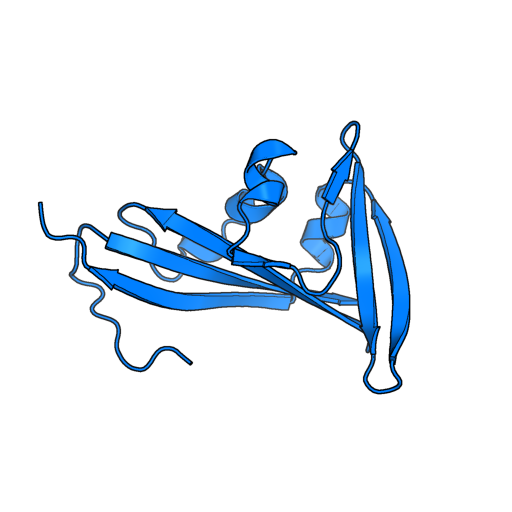35 N N . ASP A 1 92 ? 3.403 7.842 12.278 1.00 87.44 92 ASP A N 1
ATOM 736 C CA . ASP A 1 92 ? 4.013 6.689 12.961 1.00 87.44 92 ASP A CA 1
ATOM 737 C C . ASP A 1 92 ? 3.000 5.555 13.216 1.00 87.44 92 ASP A C 1
ATOM 739 O O . ASP A 1 92 ? 3.348 4.376 13.203 1.00 87.44 92 ASP A O 1
ATOM 743 N N . GLU A 1 93 ? 1.726 5.897 13.430 1.00 90.62 93 GLU A N 1
ATOM 744 C CA . GLU A 1 93 ? 0.665 4.911 13.652 1.00 90.62 93 GLU A CA 1
ATOM 745 C C . GLU A 1 93 ? 0.158 4.319 12.334 1.00 90.62 93 GLU A C 1
ATOM 747 O O . GLU A 1 93 ? -0.109 3.120 12.259 1.00 90.62 93 GLU A O 1
ATOM 752 N N . ILE A 1 94 ? 0.103 5.114 11.259 1.00 90.50 94 ILE A N 1
ATOM 753 C CA . ILE A 1 94 ? -0.220 4.602 9.920 1.00 90.50 94 ILE A CA 1
ATOM 754 C C . ILE A 1 94 ? 0.838 3.606 9.436 1.00 90.50 94 ILE A C 1
ATOM 756 O O . ILE A 1 94 ? 0.478 2.602 8.818 1.00 90.50 94 ILE A O 1
ATOM 760 N N . GLU A 1 95 ? 2.120 3.828 9.743 1.00 90.06 95 GLU A N 1
ATOM 761 C CA . GLU A 1 95 ? 3.190 2.873 9.419 1.00 90.06 95 GLU A CA 1
ATOM 762 C C . GLU A 1 95 ? 2.947 1.495 10.041 1.00 90.06 95 GLU A C 1
ATOM 764 O O . GLU A 1 95 ? 3.141 0.475 9.376 1.00 90.06 95 GLU A O 1
ATOM 769 N N . ASN A 1 96 ? 2.447 1.452 11.280 1.00 92.00 96 ASN A N 1
ATOM 770 C CA . ASN A 1 96 ? 2.140 0.204 11.983 1.00 92.00 96 ASN A CA 1
ATOM 771 C C . ASN A 1 96 ? 1.021 -0.609 11.306 1.00 92.00 96 ASN A C 1
ATOM 773 O O . ASN A 1 96 ? 0.932 -1.820 11.520 1.00 92.00 96 ASN A O 1
ATOM 777 N N . LEU A 1 97 ? 0.173 0.031 10.492 1.00 94.00 97 LEU A N 1
ATOM 778 C CA . LEU A 1 97 ? -0.910 -0.629 9.757 1.00 94.00 97 LEU A CA 1
ATOM 779 C C . LEU A 1 97 ? -0.430 -1.306 8.468 1.00 94.00 97 LEU A C 1
ATOM 781 O O . LEU A 1 97 ? -1.174 -2.101 7.889 1.00 94.00 97 LEU A O 1
ATOM 785 N N . ILE A 1 98 ? 0.778 -1.001 7.990 1.00 93.81 98 ILE A N 1
ATOM 786 C CA . ILE A 1 98 ? 1.290 -1.534 6.727 1.00 93.81 98 ILE A CA 1
ATOM 787 C C . ILE A 1 98 ? 1.682 -3.006 6.903 1.00 93.81 98 ILE A C 1
ATOM 789 O O . ILE A 1 98 ? 2.676 -3.343 7.542 1.00 93.81 98 ILE A O 1
ATOM 793 N N . VAL A 1 99 ? 0.925 -3.901 6.268 1.00 94.56 99 VAL A N 1
ATOM 794 C CA . VAL A 1 99 ? 1.179 -5.357 6.291 1.00 94.56 99 VAL A CA 1
ATOM 795 C C . VAL A 1 99 ? 1.675 -5.910 4.956 1.00 94.56 99 VAL A C 1
ATOM 797 O O . VAL A 1 99 ? 2.028 -7.086 4.864 1.00 94.56 99 VAL A O 1
ATOM 800 N N . GLY A 1 100 ? 1.715 -5.083 3.911 1.00 93.19 100 GLY A N 1
ATOM 801 C CA . GLY A 1 100 ? 2.205 -5.486 2.598 1.00 93.19 100 GLY A CA 1
ATOM 802 C C . GLY A 1 100 ? 2.520 -4.300 1.699 1.00 93.19 100 GLY A C 1
ATOM 803 O O . GLY A 1 100 ? 1.748 -3.346 1.637 1.00 93.19 100 GLY A O 1
ATOM 804 N N . ILE A 1 101 ? 3.644 -4.395 0.989 1.00 91.94 101 ILE A N 1
ATOM 805 C CA . ILE A 1 101 ? 4.074 -3.452 -0.045 1.00 91.94 101 ILE A CA 1
ATOM 806 C C . ILE A 1 101 ? 4.550 -4.278 -1.239 1.00 91.94 101 ILE A C 1
ATOM 808 O O . ILE A 1 101 ? 5.425 -5.135 -1.095 1.00 91.94 101 ILE A O 1
ATOM 812 N N . GLU A 1 102 ? 3.972 -4.046 -2.413 1.00 91.69 102 GLU A N 1
ATOM 813 C CA . GLU A 1 102 ? 4.257 -4.836 -3.611 1.00 91.69 102 GLU A CA 1
ATOM 814 C C . GLU A 1 102 ? 4.273 -3.987 -4.886 1.00 91.69 102 GLU A C 1
ATOM 816 O O . GLU A 1 102 ? 3.450 -3.095 -5.074 1.00 91.69 102 GLU A O 1
ATOM 821 N N . ILE A 1 103 ? 5.194 -4.296 -5.807 1.00 92.44 103 ILE A N 1
ATOM 822 C CA . ILE A 1 103 ? 5.092 -3.825 -7.196 1.00 92.44 103 ILE A CA 1
ATOM 823 C C . ILE A 1 103 ? 4.054 -4.706 -7.887 1.00 92.44 103 ILE A C 1
ATOM 825 O O . ILE A 1 103 ? 4.272 -5.907 -8.060 1.00 92.44 103 ILE A O 1
ATOM 829 N N . VAL A 1 104 ? 2.937 -4.111 -8.292 1.00 93.88 104 VAL A N 1
ATOM 830 C CA . VAL A 1 104 ? 1.814 -4.827 -8.921 1.00 93.88 104 VAL A CA 1
ATOM 831 C C . VAL A 1 104 ? 1.752 -4.643 -10.428 1.00 93.88 104 VAL A C 1
ATOM 833 O O . VAL A 1 104 ? 1.140 -5.466 -11.112 1.00 93.88 104 VAL A O 1
ATOM 836 N N . ASP A 1 105 ? 2.397 -3.596 -10.938 1.00 93.56 105 ASP A N 1
ATOM 837 C CA . ASP A 1 105 ? 2.521 -3.319 -12.364 1.00 93.56 105 ASP A CA 1
ATOM 838 C C . ASP A 1 105 ? 3.830 -2.578 -12.666 1.00 93.56 105 ASP A C 1
ATOM 840 O O . ASP A 1 105 ? 4.414 -1.903 -11.809 1.00 93.56 105 ASP A O 1
ATOM 844 N N . TYR A 1 106 ? 4.300 -2.724 -13.899 1.00 91.81 106 TYR A N 1
ATOM 845 C CA . TYR A 1 106 ? 5.466 -2.028 -14.405 1.00 91.81 106 TYR A CA 1
ATOM 846 C C . TYR A 1 106 ? 5.315 -1.721 -15.895 1.00 91.81 106 TYR A C 1
ATOM 848 O O . TYR A 1 106 ? 5.158 -2.615 -16.727 1.00 91.81 106 TYR A O 1
ATOM 856 N N . VAL A 1 107 ? 5.471 -0.445 -16.238 1.00 91.00 107 VAL A N 1
ATOM 857 C CA . VAL A 1 107 ? 5.475 0.038 -17.617 1.00 91.00 107 VAL A CA 1
ATOM 858 C C . VAL A 1 107 ? 6.867 0.552 -17.959 1.00 91.00 107 VAL A C 1
ATOM 860 O O . VAL A 1 107 ? 7.313 1.580 -17.438 1.00 91.00 107 VAL A O 1
ATOM 863 N N . GLN A 1 108 ? 7.552 -0.145 -18.865 1.00 87.12 108 GLN A N 1
ATOM 864 C CA . GLN A 1 108 ? 8.802 0.347 -19.436 1.00 87.12 108 GLN A CA 1
ATOM 865 C C . GLN A 1 108 ? 8.527 1.639 -20.211 1.00 87.12 108 GLN A C 1
ATOM 867 O O . GLN A 1 108 ? 7.634 1.687 -21.055 1.00 87.12 108 GLN A O 1
ATOM 872 N N . LYS A 1 109 ? 9.299 2.689 -19.925 1.00 79.81 109 LYS A N 1
ATOM 873 C CA . LYS A 1 109 ? 9.271 3.928 -20.706 1.00 79.81 109 LYS A CA 1
ATOM 874 C C . LYS A 1 109 ? 10.499 3.951 -21.605 1.00 79.81 109 LYS A C 1
ATOM 876 O O . LYS A 1 109 ? 11.621 3.990 -21.105 1.00 79.81 109 LYS A O 1
ATOM 881 N N . GLU A 1 110 ? 10.276 3.900 -22.912 1.00 65.00 110 GLU A N 1
ATOM 882 C CA . GLU A 1 110 ? 11.301 4.244 -23.897 1.00 65.00 110 GLU A CA 1
ATOM 883 C C . GLU A 1 110 ? 11.461 5.769 -23.900 1.00 65.00 110 GLU A C 1
ATOM 885 O O . GLU A 1 110 ? 10.469 6.496 -23.811 1.00 65.00 110 GLU A O 1
ATOM 890 N N . TRP A 1 111 ? 12.705 6.239 -23.909 1.00 59.50 111 TRP A N 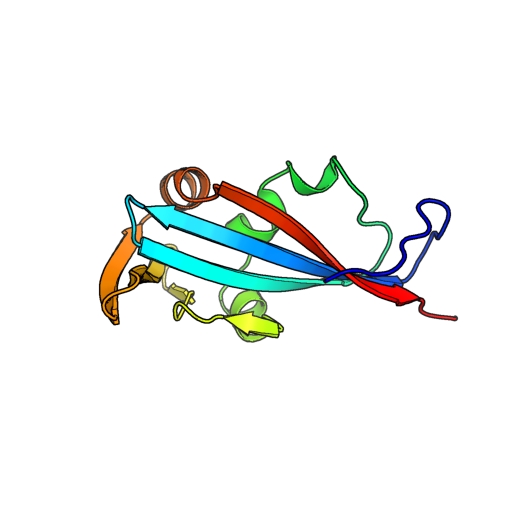1
ATOM 891 C CA . TRP A 1 111 ? 13.037 7.650 -24.099 1.00 59.50 111 TRP A CA 1
ATOM 892 C C . TRP A 1 111 ? 13.394 7.870 -25.564 1.00 59.50 111 TRP A C 1
ATOM 894 O O . TRP A 1 111 ? 14.140 7.017 -26.101 1.00 59.50 111 TRP A O 1
#

Secondary structure (DSSP, 8-state):
------TT--SEEEEEEEEEEETTEEEEEEEEEESS--GGGGGSTHHHHT--HHHHHT-SEETT--EEETTEEEEEEE-TT--EEEEEE-HHHHHHTEEEEEEEEEEE---